Protein AF-A0AAU4RGP0-F1 (afdb_monomer_lite)

pLDDT: mean 84.92, std 13.09, range [40.19, 98.0]

Structure (mmCIF, N/CA/C/O backbone):
data_AF-A0AAU4RGP0-F1
#
_entry.id   AF-A0AAU4RGP0-F1
#
loop_
_atom_site.group_PDB
_atom_site.id
_atom_site.type_symbol
_atom_site.label_atom_id
_atom_site.label_alt_id
_atom_site.label_comp_id
_atom_site.label_asym_id
_atom_site.label_entity_id
_atom_site.label_seq_id
_atom_site.pdbx_PDB_ins_code
_atom_site.Cartn_x
_atom_site.Cartn_y
_atom_site.Cartn_z
_atom_site.occupancy
_atom_site.B_iso_or_equiv
_atom_site.auth_seq_id
_atom_site.auth_comp_id
_atom_site.auth_asym_id
_atom_site.auth_atom_id
_atom_site.pdbx_PDB_model_num
ATOM 1 N N . MET A 1 1 ? 22.317 -9.042 -3.932 1.00 40.19 1 MET A N 1
ATOM 2 C CA . MET A 1 1 ? 21.953 -8.799 -2.519 1.00 40.19 1 MET A CA 1
ATOM 3 C C . MET A 1 1 ? 21.669 -7.312 -2.370 1.00 40.19 1 MET A C 1
ATOM 5 O O . MET A 1 1 ? 22.586 -6.522 -2.545 1.00 40.19 1 MET A O 1
ATOM 9 N N . ALA A 1 2 ? 20.407 -6.920 -2.177 1.00 52.56 2 ALA A N 1
ATOM 10 C CA . ALA A 1 2 ? 20.058 -5.516 -1.963 1.00 52.56 2 ALA A CA 1
ATOM 11 C C . ALA A 1 2 ? 20.437 -5.134 -0.526 1.00 52.56 2 ALA A C 1
ATOM 13 O O . ALA A 1 2 ? 19.973 -5.761 0.423 1.00 52.56 2 ALA A O 1
ATOM 14 N N . ILE A 1 3 ? 21.322 -4.152 -0.365 1.00 54.88 3 ILE A N 1
ATOM 15 C CA . ILE A 1 3 ? 21.704 -3.633 0.950 1.00 54.88 3 ILE A CA 1
ATOM 16 C C . ILE A 1 3 ? 20.730 -2.509 1.291 1.00 54.88 3 ILE A C 1
ATOM 18 O O . ILE A 1 3 ? 20.594 -1.556 0.522 1.00 54.88 3 ILE A O 1
ATOM 22 N N . ILE A 1 4 ? 20.066 -2.606 2.444 1.00 62.81 4 ILE A N 1
ATOM 23 C CA . ILE A 1 4 ? 19.251 -1.508 2.967 1.00 62.81 4 ILE A CA 1
ATOM 24 C C . ILE A 1 4 ? 20.215 -0.400 3.389 1.00 62.81 4 ILE A C 1
ATOM 26 O O . ILE A 1 4 ? 20.867 -0.495 4.424 1.00 62.81 4 ILE A O 1
ATOM 30 N N . LYS A 1 5 ? 20.343 0.634 2.557 1.00 67.75 5 LYS A N 1
ATOM 31 C CA . LYS A 1 5 ? 21.230 1.772 2.835 1.00 67.75 5 LYS A CA 1
ATOM 32 C C . LYS A 1 5 ? 20.587 2.813 3.755 1.00 67.75 5 LYS A C 1
ATOM 34 O O . LYS A 1 5 ? 21.301 3.525 4.449 1.00 67.75 5 LYS A O 1
ATOM 39 N N . HIS A 1 6 ? 19.256 2.912 3.753 1.00 78.06 6 HIS A N 1
ATOM 40 C CA . HIS A 1 6 ? 18.521 3.941 4.484 1.00 78.06 6 HIS A CA 1
ATOM 41 C C . HIS A 1 6 ? 17.093 3.471 4.799 1.00 78.06 6 HIS A C 1
ATOM 43 O O . HIS A 1 6 ? 16.396 2.986 3.910 1.00 78.06 6 HIS A O 1
ATOM 49 N N . ALA A 1 7 ? 16.653 3.637 6.047 1.00 84.44 7 ALA A N 1
ATOM 50 C CA . ALA A 1 7 ? 15.288 3.360 6.487 1.00 84.44 7 ALA A CA 1
ATOM 51 C C . ALA A 1 7 ? 14.721 4.609 7.167 1.00 84.44 7 ALA A C 1
ATOM 53 O O . ALA A 1 7 ? 15.323 5.139 8.097 1.00 84.44 7 ALA A O 1
ATOM 54 N N . ALA A 1 8 ? 13.569 5.084 6.699 1.00 88.25 8 ALA A N 1
ATOM 55 C CA . ALA A 1 8 ? 12.903 6.255 7.256 1.00 88.25 8 ALA A CA 1
ATOM 56 C C . ALA A 1 8 ? 11.387 6.069 7.239 1.00 88.25 8 ALA A C 1
ATOM 58 O O . ALA A 1 8 ? 10.844 5.416 6.347 1.00 88.25 8 ALA A O 1
ATOM 59 N N . ARG A 1 9 ? 10.700 6.671 8.217 1.00 89.88 9 ARG A N 1
ATOM 60 C CA . ARG A 1 9 ? 9.238 6.776 8.187 1.00 89.88 9 ARG A CA 1
ATOM 61 C C . ARG A 1 9 ? 8.848 7.803 7.129 1.00 89.88 9 ARG A C 1
ATOM 63 O O . ARG A 1 9 ? 9.382 8.909 7.114 1.00 89.88 9 ARG A O 1
ATOM 70 N N . GLN A 1 10 ? 7.932 7.415 6.251 1.00 91.06 10 GLN A N 1
ATOM 71 C CA . GLN A 1 10 ? 7.385 8.267 5.203 1.00 91.06 10 GLN A CA 1
ATOM 72 C C . GLN A 1 10 ? 5.876 8.057 5.113 1.00 91.06 10 GLN A C 1
ATOM 74 O O . GLN A 1 10 ? 5.390 6.935 5.265 1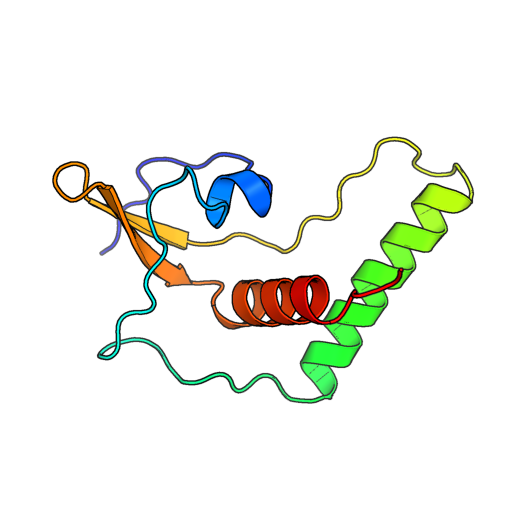.00 91.06 10 GLN A O 1
ATOM 79 N N . THR A 1 11 ? 5.136 9.130 4.849 1.00 93.25 11 THR A N 1
ATOM 80 C CA . THR A 1 11 ? 3.719 9.042 4.486 1.00 93.25 11 THR A CA 1
ATOM 81 C C . THR A 1 11 ? 3.571 8.612 3.026 1.00 93.25 11 THR A C 1
ATOM 83 O O . THR A 1 11 ? 4.494 8.764 2.223 1.00 93.25 11 THR A O 1
ATOM 86 N N . LEU A 1 12 ? 2.383 8.136 2.640 1.00 91.62 12 LEU A N 1
ATOM 87 C CA . LEU A 1 12 ? 2.088 7.835 1.233 1.00 91.62 12 LEU A CA 1
ATOM 88 C C . LEU A 1 12 ? 2.316 9.059 0.331 1.00 91.62 12 LEU A C 1
ATOM 90 O O . LEU A 1 12 ? 2.914 8.930 -0.731 1.00 91.62 12 LEU A O 1
ATOM 94 N N . GLY A 1 13 ? 1.956 10.265 0.784 1.00 91.12 13 GLY A N 1
ATOM 95 C CA . GLY A 1 13 ? 2.210 11.500 0.035 1.00 91.12 13 GLY A CA 1
ATOM 96 C C . GLY A 1 13 ? 3.6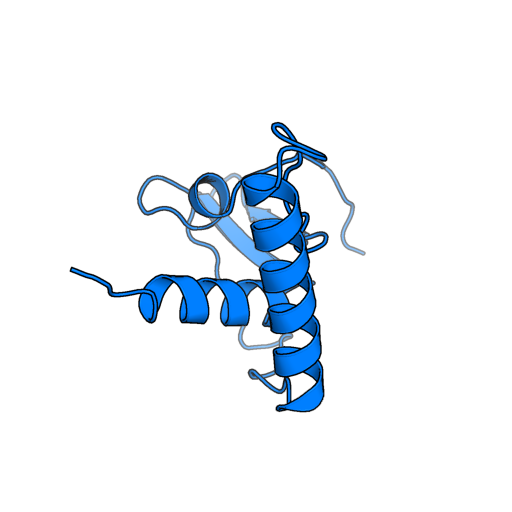99 11.795 -0.190 1.00 91.12 13 GLY A C 1
ATOM 97 O O . GLY A 1 13 ? 4.070 12.277 -1.255 1.00 91.12 13 GLY A O 1
ATOM 98 N N . GLN A 1 14 ? 4.570 11.462 0.767 1.00 91.38 14 GLN A N 1
ATOM 99 C CA . GLN A 1 14 ? 6.029 11.584 0.613 1.00 91.38 14 GLN A CA 1
ATOM 100 C C . GLN A 1 14 ? 6.631 10.484 -0.278 1.00 91.38 14 GLN A C 1
ATOM 102 O O . GLN A 1 14 ? 7.715 10.660 -0.836 1.00 91.38 14 GLN A O 1
ATOM 107 N N . LEU A 1 15 ? 5.952 9.339 -0.398 1.00 91.25 15 LEU A N 1
ATOM 108 C CA . LEU A 1 15 ? 6.417 8.212 -1.201 1.00 91.25 15 LEU A CA 1
ATOM 109 C C . LEU A 1 15 ? 5.998 8.324 -2.673 1.00 91.25 15 LEU A C 1
ATOM 111 O O . LEU A 1 15 ? 6.844 8.132 -3.539 1.00 91.25 15 LEU A O 1
ATOM 115 N N . ILE A 1 16 ? 4.722 8.623 -2.944 1.00 90.56 16 ILE A N 1
ATOM 116 C CA . ILE A 1 16 ? 4.114 8.591 -4.290 1.00 90.56 16 ILE A CA 1
ATOM 117 C C . ILE A 1 16 ? 3.506 9.932 -4.737 1.00 90.56 16 ILE A C 1
ATOM 119 O O . ILE A 1 16 ? 2.838 9.992 -5.766 1.00 90.56 16 ILE A O 1
ATOM 123 N N . GLY A 1 17 ? 3.690 11.016 -3.977 1.00 89.62 17 GLY A N 1
ATOM 124 C CA . GLY A 1 17 ? 3.172 12.337 -4.355 1.00 89.62 17 GLY A CA 1
ATOM 125 C C . GLY A 1 17 ? 3.876 12.929 -5.582 1.00 89.62 17 GLY A C 1
ATOM 126 O O . GLY A 1 17 ? 5.060 12.686 -5.791 1.00 89.62 17 GLY A O 1
ATOM 127 N N . ALA A 1 18 ? 3.170 13.772 -6.342 1.00 83.06 18 ALA A N 1
ATOM 128 C CA . ALA A 1 18 ? 3.609 14.298 -7.644 1.00 83.06 18 ALA A CA 1
ATOM 129 C C . ALA A 1 18 ? 4.963 15.039 -7.642 1.00 83.06 18 ALA A C 1
ATOM 131 O O . ALA A 1 18 ? 5.649 15.066 -8.658 1.00 83.06 18 ALA A O 1
ATOM 132 N N . ASN A 1 19 ? 5.361 15.620 -6.506 1.00 85.75 19 ASN A N 1
ATOM 133 C CA . ASN A 1 19 ? 6.632 16.341 -6.363 1.00 85.75 19 ASN A CA 1
ATOM 134 C C . ASN A 1 19 ? 7.799 15.446 -5.895 1.00 85.75 19 ASN A C 1
ATOM 136 O O . ASN A 1 19 ? 8.884 15.953 -5.613 1.00 85.75 19 ASN A O 1
ATOM 140 N N . ASN A 1 20 ? 7.587 14.132 -5.773 1.00 87.25 20 ASN A N 1
ATOM 141 C CA . ASN A 1 20 ? 8.597 13.166 -5.340 1.00 87.25 20 ASN A CA 1
ATOM 142 C C . ASN A 1 20 ? 9.111 12.322 -6.522 1.00 87.25 20 ASN A C 1
ATOM 144 O O . ASN A 1 20 ? 8.426 12.210 -7.538 1.00 87.25 20 ASN A O 1
ATOM 148 N N . PRO A 1 21 ? 10.303 11.701 -6.392 1.00 87.94 21 PRO A N 1
ATOM 149 C CA . PRO A 1 21 ? 10.781 10.682 -7.324 1.00 87.94 21 PRO A CA 1
ATOM 150 C C . PRO A 1 21 ? 9.706 9.647 -7.654 1.00 87.94 21 PRO A C 1
ATOM 152 O O . PRO A 1 21 ? 9.095 9.083 -6.744 1.00 87.94 21 PRO A O 1
ATOM 155 N N . VAL A 1 22 ? 9.512 9.373 -8.944 1.00 88.44 22 VAL A N 1
ATOM 156 C CA . VAL A 1 22 ? 8.532 8.380 -9.397 1.00 88.44 22 VAL A CA 1
ATOM 157 C C . VAL A 1 22 ? 8.911 7.004 -8.852 1.00 88.44 22 VAL A C 1
ATOM 159 O O . VAL A 1 22 ? 10.073 6.592 -8.931 1.00 88.44 22 VAL A O 1
ATOM 162 N N . VAL A 1 23 ? 7.916 6.298 -8.311 1.00 90.94 23 VAL A N 1
ATOM 163 C CA . VAL A 1 23 ? 8.038 4.892 -7.920 1.00 90.94 23 VAL A CA 1
ATOM 164 C C . VAL A 1 23 ? 7.594 4.019 -9.090 1.00 90.94 23 VAL A C 1
ATOM 166 O O . VAL A 1 23 ? 6.447 4.104 -9.521 1.00 90.94 23 VAL A O 1
ATOM 169 N N . THR A 1 24 ? 8.491 3.182 -9.599 1.00 91.19 24 THR A N 1
ATOM 170 C CA . THR A 1 24 ? 8.232 2.248 -10.698 1.00 91.19 24 THR A CA 1
ATOM 171 C C . THR A 1 24 ? 8.139 0.817 -10.181 1.00 91.19 24 THR A C 1
ATOM 173 O O . THR A 1 24 ? 8.819 0.431 -9.228 1.00 91.19 24 THR A O 1
ATOM 176 N N . VAL A 1 25 ? 7.286 0.014 -10.811 1.00 91.06 25 VAL A N 1
ATOM 177 C CA . VAL A 1 25 ? 7.220 -1.434 -10.592 1.00 91.06 25 VAL A CA 1
ATOM 178 C C . VAL A 1 25 ? 8.016 -2.093 -11.723 1.00 91.06 25 VAL A C 1
ATOM 180 O O . VAL A 1 25 ? 7.634 -1.905 -12.874 1.00 91.06 25 VAL A O 1
ATOM 183 N N . PRO A 1 26 ? 9.132 -2.794 -11.445 1.00 87.75 26 PRO A N 1
ATOM 184 C CA . PRO A 1 26 ? 9.912 -3.462 -12.488 1.00 87.75 26 PRO A CA 1
ATOM 185 C C . PRO A 1 26 ? 9.138 -4.614 -13.142 1.00 87.75 26 PRO A C 1
ATOM 187 O O . PRO A 1 26 ? 8.646 -5.500 -12.443 1.00 87.75 26 PRO A O 1
ATOM 190 N N . ASP A 1 27 ? 9.072 -4.629 -14.474 1.00 79.62 27 ASP A N 1
ATOM 191 C CA . ASP A 1 27 ? 8.289 -5.613 -15.241 1.00 79.62 27 ASP A CA 1
ATOM 192 C C . ASP A 1 27 ? 8.863 -7.044 -15.198 1.00 79.62 27 ASP A C 1
ATOM 194 O O . ASP A 1 27 ? 8.156 -8.015 -15.457 1.00 79.62 27 ASP A O 1
ATOM 198 N N . ASP A 1 28 ? 10.152 -7.189 -14.891 1.00 79.75 28 ASP A N 1
ATOM 199 C CA . ASP A 1 28 ? 10.916 -8.437 -15.008 1.00 79.75 28 ASP A CA 1
ATOM 200 C C . ASP A 1 28 ? 10.923 -9.303 -13.738 1.00 79.75 28 ASP A C 1
ATOM 202 O O . ASP A 1 28 ? 11.178 -10.506 -13.794 1.00 79.75 28 ASP A O 1
ATOM 206 N N . SER A 1 29 ? 10.669 -8.692 -12.583 1.00 76.75 29 SER A N 1
ATOM 207 C CA . SER A 1 29 ? 10.928 -9.286 -11.268 1.00 76.75 29 SER A CA 1
ATOM 208 C C . SER A 1 29 ? 9.746 -9.185 -10.308 1.00 76.75 29 SER A C 1
ATOM 210 O O . SER A 1 29 ? 9.742 -9.853 -9.270 1.00 76.75 29 SER A O 1
ATOM 212 N N . GLN A 1 30 ? 8.722 -8.401 -10.654 1.00 85.94 30 GLN A N 1
ATOM 213 C CA . GLN A 1 30 ? 7.515 -8.254 -9.855 1.00 85.94 30 GLN A CA 1
ATOM 214 C C . GLN A 1 30 ? 6.314 -8.954 -10.486 1.00 85.94 30 GLN A C 1
ATOM 216 O O . GLN A 1 30 ? 6.129 -8.992 -11.699 1.00 85.94 30 GLN A O 1
ATOM 221 N N . ARG A 1 31 ? 5.452 -9.502 -9.628 1.00 89.44 31 ARG A N 1
ATOM 222 C CA . ARG A 1 31 ? 4.197 -10.122 -10.064 1.00 89.44 31 ARG A CA 1
ATOM 223 C C . ARG A 1 31 ? 3.090 -9.085 -10.204 1.00 89.44 31 ARG A C 1
ATOM 225 O O . ARG A 1 31 ? 3.097 -8.048 -9.545 1.00 89.44 31 ARG A O 1
ATOM 232 N N . GLN A 1 32 ? 2.071 -9.426 -10.982 1.00 92.06 32 GLN A N 1
ATOM 233 C CA . GLN A 1 32 ? 0.837 -8.650 -11.039 1.00 92.06 32 GLN A CA 1
ATOM 234 C C . GLN A 1 32 ? 0.124 -8.592 -9.677 1.00 92.06 32 GLN A C 1
ATOM 236 O O . GLN A 1 32 ? 0.341 -9.414 -8.768 1.00 92.06 32 GLN A O 1
ATOM 241 N N . TYR A 1 33 ? -0.774 -7.613 -9.549 1.00 94.25 33 TYR A N 1
ATOM 242 C CA . TYR A 1 33 ? -1.673 -7.545 -8.407 1.00 94.25 33 TYR A CA 1
ATOM 243 C C . TYR A 1 33 ? -2.462 -8.854 -8.274 1.00 94.25 33 TYR A C 1
ATOM 245 O O . TYR A 1 33 ? -3.059 -9.339 -9.228 1.00 94.25 33 TYR A O 1
ATOM 253 N N . SER A 1 34 ? -2.400 -9.456 -7.094 1.00 95.50 34 SER A N 1
ATOM 254 C CA . SER A 1 34 ? -2.886 -10.816 -6.823 1.00 95.50 34 SER A CA 1
ATOM 255 C C . SER A 1 34 ? -3.397 -10.980 -5.397 1.00 95.50 34 SER A C 1
ATOM 257 O O . SER A 1 34 ? -3.679 -12.099 -4.976 1.00 95.50 34 SER A O 1
ATOM 259 N N . TRP A 1 35 ? -3.527 -9.879 -4.648 1.00 97.00 35 TRP A N 1
ATOM 260 C CA . TRP A 1 35 ? -4.318 -9.915 -3.428 1.00 97.00 35 TRP A CA 1
ATOM 261 C C . TRP A 1 35 ? -5.765 -10.236 -3.784 1.00 97.00 35 TRP A C 1
ATOM 263 O O . TRP A 1 35 ? -6.385 -9.622 -4.650 1.00 97.00 35 TRP A O 1
ATOM 273 N N . THR A 1 36 ? -6.278 -11.239 -3.098 1.00 97.50 36 THR A N 1
ATOM 274 C CA . THR A 1 36 ? -7.659 -11.679 -3.143 1.00 97.50 36 THR A CA 1
ATOM 275 C C . THR A 1 36 ? -8.493 -10.875 -2.155 1.00 97.50 36 THR A C 1
ATOM 277 O O . THR A 1 36 ? -7.978 -10.163 -1.287 1.00 97.50 36 THR A O 1
ATOM 280 N N . LYS A 1 37 ? -9.812 -11.073 -2.218 1.00 96.06 37 LYS A N 1
ATOM 281 C CA . LYS A 1 37 ? -10.753 -10.498 -1.256 1.00 96.06 37 LYS A CA 1
ATOM 282 C C . LYS A 1 37 ? -10.333 -10.726 0.201 1.00 96.06 37 LYS A C 1
ATOM 284 O O . LYS A 1 37 ? -10.476 -9.821 1.00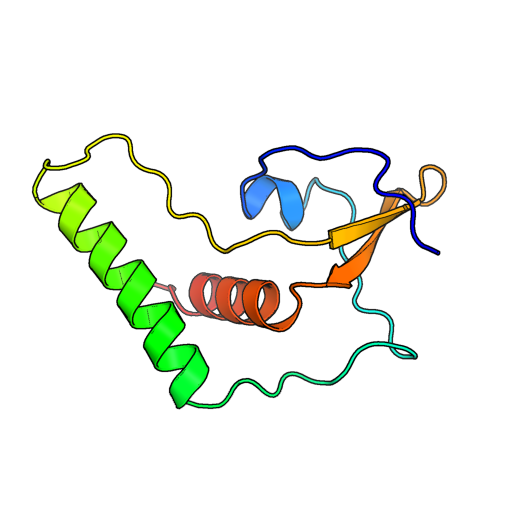8 1.00 96.06 37 LYS A O 1
ATOM 289 N N . LYS A 1 38 ? -9.762 -11.887 0.537 1.00 98.00 38 LYS A N 1
ATOM 290 C CA . LYS A 1 38 ? -9.333 -12.194 1.909 1.00 98.00 38 LYS A CA 1
ATOM 291 C C . LYS A 1 38 ? -8.251 -11.233 2.415 1.00 98.00 38 LYS A C 1
ATOM 293 O O . LYS A 1 38 ? -8.320 -10.772 3.554 1.00 98.00 38 LYS A O 1
ATOM 298 N N . GLU A 1 39 ? -7.248 -10.949 1.588 1.00 97.56 39 GLU A N 1
ATOM 299 C CA . GLU A 1 39 ? -6.153 -10.044 1.954 1.00 97.56 39 GLU A CA 1
ATOM 300 C C . GLU A 1 39 ? -6.646 -8.598 2.011 1.00 97.56 39 GLU A C 1
ATOM 302 O O . GLU A 1 39 ? -6.343 -7.886 2.967 1.00 97.56 39 GLU A O 1
ATOM 307 N N . VAL A 1 40 ? -7.476 -8.197 1.043 1.00 96.75 40 VAL A N 1
ATOM 308 C CA . VAL A 1 40 ? -8.080 -6.859 1.002 1.00 96.75 40 VAL A CA 1
ATOM 309 C C . VAL A 1 40 ? -8.993 -6.616 2.205 1.00 96.75 40 VAL A C 1
ATOM 311 O O . VAL A 1 40 ? -8.886 -5.570 2.835 1.00 96.75 40 VAL A O 1
ATOM 314 N N . ASP A 1 41 ? -9.844 -7.577 2.569 1.00 96.81 41 ASP A N 1
ATOM 315 C CA . ASP A 1 41 ? -10.756 -7.458 3.712 1.00 96.81 41 ASP A CA 1
ATOM 316 C C . ASP A 1 41 ? -9.977 -7.335 5.028 1.00 96.81 41 ASP A C 1
ATOM 318 O O . ASP A 1 41 ? -10.331 -6.522 5.879 1.00 96.81 41 ASP A O 1
ATOM 322 N N . THR A 1 42 ? -8.884 -8.093 5.177 1.00 96.56 42 THR A N 1
ATOM 323 C CA . THR A 1 42 ? -7.986 -7.967 6.338 1.00 96.56 42 THR A CA 1
ATOM 324 C C . THR A 1 42 ? -7.373 -6.570 6.404 1.00 96.56 42 THR A C 1
ATOM 326 O O . THR A 1 42 ? -7.447 -5.904 7.434 1.00 96.56 42 THR A O 1
ATOM 329 N N . TYR A 1 43 ? -6.813 -6.102 5.287 1.00 95.62 43 TYR A N 1
ATOM 330 C CA . TYR A 1 43 ? -6.191 -4.785 5.199 1.00 95.62 43 TYR A CA 1
ATOM 331 C C . TYR A 1 43 ? -7.189 -3.655 5.496 1.00 95.62 43 TYR A C 1
ATOM 333 O O . TYR A 1 43 ? -6.893 -2.713 6.230 1.00 95.62 43 TYR A O 1
ATOM 341 N N . TRP A 1 44 ? -8.407 -3.770 4.966 1.00 94.56 44 TRP A N 1
ATOM 342 C CA . TRP A 1 44 ? -9.477 -2.806 5.189 1.00 94.56 44 TRP A CA 1
ATOM 343 C C . TRP A 1 44 ? -9.969 -2.800 6.640 1.00 94.56 44 TRP A C 1
ATOM 345 O O . TRP A 1 44 ? -10.141 -1.729 7.221 1.00 94.56 44 TRP A O 1
ATOM 355 N N . ALA A 1 45 ? -10.148 -3.974 7.250 1.00 94.69 45 ALA A N 1
ATOM 356 C CA . ALA A 1 45 ? -10.559 -4.088 8.647 1.00 94.69 45 ALA A CA 1
ATOM 357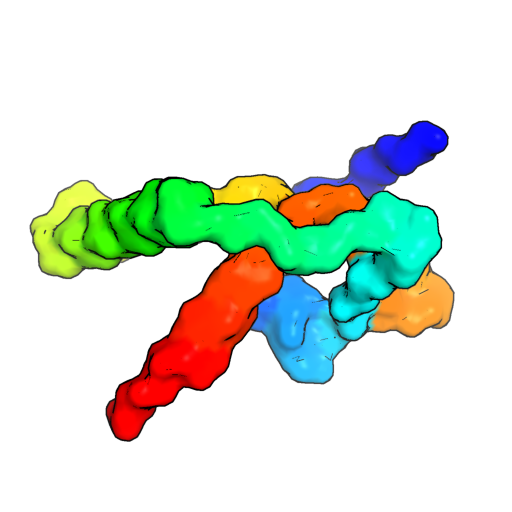 C C . ALA A 1 45 ? -9.555 -3.416 9.598 1.00 94.69 45 ALA A C 1
ATOM 359 O O . ALA A 1 45 ? -9.963 -2.732 10.540 1.00 94.69 45 ALA A O 1
ATOM 360 N N . ASP A 1 46 ? -8.254 -3.541 9.324 1.00 93.25 46 ASP A N 1
ATOM 361 C CA . ASP A 1 46 ? -7.207 -2.872 10.098 1.00 93.25 46 ASP A CA 1
ATOM 362 C C . ASP A 1 46 ? -7.293 -1.339 9.990 1.00 93.25 46 ASP A C 1
ATOM 364 O O . ASP A 1 46 ? -7.217 -0.641 11.006 1.00 93.25 46 ASP A O 1
ATOM 368 N N . ILE A 1 47 ? -7.532 -0.804 8.787 1.00 91.62 47 ILE A N 1
ATOM 369 C CA . ILE A 1 47 ? -7.752 0.637 8.570 1.00 91.62 47 ILE A CA 1
ATOM 370 C C . ILE A 1 47 ? -9.011 1.117 9.305 1.00 91.62 47 ILE A C 1
ATOM 372 O O . ILE A 1 47 ? -8.994 2.164 9.956 1.00 91.62 47 ILE A O 1
ATOM 376 N N . GLN A 1 48 ? -10.110 0.361 9.237 1.00 91.62 48 GLN A N 1
ATOM 377 C CA . GLN A 1 48 ? -11.350 0.705 9.936 1.00 91.62 48 GLN A CA 1
ATOM 378 C C . GLN A 1 48 ? -11.166 0.701 11.454 1.00 91.62 48 GLN A C 1
ATOM 380 O O . GLN A 1 48 ? -11.633 1.614 12.136 1.00 91.62 48 GLN A O 1
ATOM 385 N N . LYS A 1 49 ? -10.451 -0.294 11.987 1.00 90.31 49 LYS A N 1
ATOM 386 C CA . LYS A 1 49 ? -10.105 -0.361 13.408 1.00 90.31 49 LYS A CA 1
ATOM 387 C C . LYS A 1 49 ? -9.305 0.869 13.826 1.00 90.31 49 LYS A C 1
ATOM 389 O O . LYS A 1 49 ? -9.644 1.489 14.830 1.00 90.31 49 LYS A O 1
ATOM 394 N N . PHE A 1 50 ? -8.296 1.245 13.042 1.00 89.75 50 PHE A N 1
ATOM 395 C CA . PHE A 1 50 ? -7.524 2.462 13.275 1.00 89.75 50 PHE A CA 1
ATOM 396 C C . PHE A 1 50 ? -8.412 3.716 13.302 1.00 89.75 50 PHE A C 1
ATOM 398 O O . PHE A 1 50 ? -8.350 4.494 14.256 1.00 89.75 50 PHE A O 1
ATOM 405 N N . ARG A 1 51 ? -9.291 3.884 12.305 1.00 87.88 51 ARG A N 1
ATOM 406 C CA . ARG A 1 51 ? -10.223 5.019 12.233 1.00 87.88 51 ARG A CA 1
ATOM 407 C C . ARG A 1 51 ? -11.115 5.105 13.475 1.00 87.88 51 ARG A C 1
ATOM 409 O O . ARG A 1 51 ? -11.200 6.165 14.089 1.00 87.88 51 ARG A O 1
ATOM 416 N N . ASN A 1 52 ? -11.708 3.986 13.890 1.00 87.81 52 ASN A N 1
ATOM 417 C CA . ASN A 1 52 ? -12.580 3.932 15.066 1.00 87.81 52 ASN A CA 1
ATOM 418 C C . ASN A 1 52 ? -11.823 4.285 16.363 1.00 87.81 52 ASN A C 1
ATOM 420 O O . ASN A 1 52 ? -12.345 4.993 17.226 1.00 87.81 52 ASN A O 1
ATOM 424 N N . THR A 1 53 ? -10.578 3.822 16.518 1.00 85.25 53 THR A N 1
ATOM 425 C CA . THR A 1 53 ? -9.742 4.170 17.681 1.00 85.25 53 THR A CA 1
ATOM 426 C C . THR A 1 53 ? -9.428 5.669 17.724 1.00 85.25 53 THR A C 1
ATOM 428 O O . THR A 1 53 ? -9.471 6.273 18.799 1.00 85.25 53 THR A O 1
ATOM 431 N N . ARG A 1 54 ? -9.170 6.284 16.562 1.00 83.19 54 ARG A N 1
ATOM 432 C CA . ARG A 1 54 ? -8.927 7.727 16.442 1.00 83.19 54 ARG A CA 1
ATOM 433 C C . ARG A 1 54 ? -10.168 8.551 16.801 1.00 83.19 54 ARG A C 1
ATOM 435 O O . ARG A 1 54 ? -10.056 9.504 17.565 1.00 83.19 54 ARG A O 1
ATOM 442 N N . GLU A 1 55 ? -11.341 8.176 16.291 1.00 83.12 55 GLU A N 1
ATOM 443 C CA . GLU A 1 55 ? -12.612 8.877 16.547 1.00 83.12 55 GLU A CA 1
ATOM 444 C C . GLU A 1 55 ? -13.058 8.780 18.013 1.00 83.12 55 GLU A C 1
ATOM 446 O O . GLU A 1 55 ? -13.573 9.742 18.576 1.00 83.12 55 GLU A O 1
ATOM 451 N N . THR A 1 56 ? -12.814 7.639 18.663 1.00 82.25 56 THR A N 1
ATOM 452 C CA . THR A 1 56 ? -13.168 7.422 20.078 1.00 82.25 56 THR A CA 1
ATOM 453 C C . THR A 1 56 ? -12.183 8.051 21.070 1.00 82.25 56 THR A C 1
ATOM 455 O O . THR A 1 56 ? -12.363 7.912 22.279 1.00 82.25 56 THR A O 1
ATOM 458 N N . GLY A 1 57 ? -11.135 8.731 20.588 1.00 69.12 57 GLY A N 1
ATOM 459 C 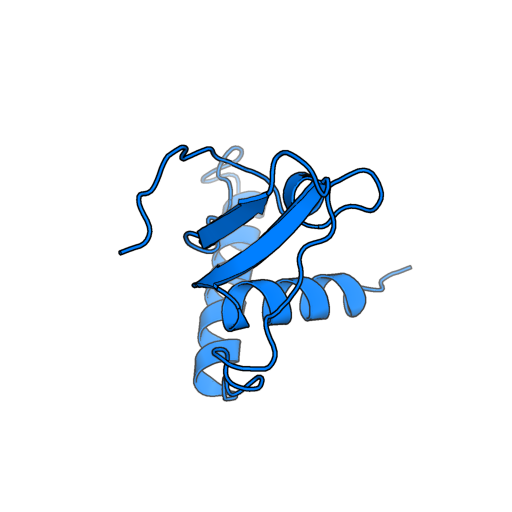CA . GLY A 1 57 ? -10.168 9.458 21.417 1.00 69.12 57 GLY A CA 1
ATOM 460 C C . GLY A 1 57 ? -9.234 8.575 22.251 1.00 69.12 57 GLY A C 1
ATOM 461 O O . GLY A 1 57 ? -8.460 9.101 23.047 1.00 69.12 57 GLY A O 1
ATOM 462 N N . LYS A 1 58 ? -9.272 7.247 22.072 1.00 65.06 58 LYS A N 1
ATOM 463 C CA . LYS A 1 58 ? -8.412 6.304 22.808 1.00 65.06 58 LYS A CA 1
ATOM 464 C C . LYS A 1 58 ? -6.944 6.402 22.389 1.00 65.06 58 LYS A C 1
ATOM 466 O O . LYS A 1 58 ? -6.070 6.130 23.202 1.00 65.06 58 LYS A O 1
ATOM 471 N N . GLU A 1 59 ? -6.684 6.830 21.153 1.00 64.75 59 GLU A N 1
ATOM 472 C CA . GLU A 1 59 ? -5.343 7.108 20.627 1.00 64.75 59 GLU A CA 1
ATOM 473 C C . GLU A 1 59 ? -5.390 8.287 19.641 1.00 64.75 59 GLU A C 1
ATOM 475 O O . GLU A 1 59 ? -5.269 8.132 18.428 1.00 64.75 59 GLU A O 1
ATOM 480 N N . SER A 1 60 ? -5.582 9.503 20.149 1.00 56.38 60 SER A N 1
ATOM 481 C CA . SER A 1 60 ? -5.705 10.723 19.331 1.00 56.38 60 SER A CA 1
ATOM 482 C C . SER A 1 60 ? -4.457 11.084 18.502 1.00 56.38 60 SER A C 1
ATOM 484 O O . SER A 1 60 ? -4.527 11.982 17.663 1.00 56.38 60 SER A O 1
ATOM 486 N N . ALA A 1 61 ? -3.338 10.373 18.687 1.00 60.62 61 ALA A N 1
ATOM 487 C CA . ALA A 1 61 ? -2.068 10.599 17.997 1.00 60.62 61 ALA A CA 1
ATOM 488 C C . ALA A 1 61 ? -1.497 9.356 17.284 1.00 60.62 61 ALA A C 1
ATOM 490 O O . ALA A 1 61 ? -0.356 9.411 16.824 1.00 60.62 61 ALA A O 1
ATOM 491 N N . SER A 1 62 ? -2.226 8.233 17.194 1.00 70.81 62 SER A N 1
ATOM 492 C CA . SER A 1 62 ? -1.676 7.061 16.504 1.00 70.81 62 SER A CA 1
ATOM 493 C C . SER A 1 62 ? -1.689 7.248 14.982 1.00 70.81 62 SER A C 1
ATOM 495 O O . SER A 1 62 ? -2.578 7.870 14.395 1.00 70.81 62 SER A O 1
ATOM 497 N N . GLU A 1 63 ? -0.648 6.733 14.335 1.00 84.38 63 GLU A N 1
ATOM 498 C CA . GLU A 1 63 ? -0.524 6.642 12.883 1.00 84.38 63 GLU A CA 1
ATOM 499 C C . GLU A 1 63 ? -0.779 5.192 12.475 1.00 84.38 63 GLU A C 1
ATOM 501 O O . GLU A 1 63 ? -0.272 4.270 13.119 1.00 84.38 63 GLU A O 1
ATOM 506 N N . TYR A 1 64 ? -1.509 4.969 11.382 1.00 88.62 64 TYR A N 1
ATOM 507 C CA . TYR A 1 64 ? -1.620 3.627 10.821 1.00 88.62 64 TYR A CA 1
ATOM 508 C C . TYR A 1 64 ? -0.347 3.266 10.055 1.00 88.62 64 TYR A C 1
ATOM 510 O O . TYR A 1 64 ? 0.039 3.948 9.103 1.00 88.62 64 TYR A O 1
ATOM 518 N N . PHE A 1 65 ? 0.304 2.176 10.460 1.00 91.62 65 PHE A N 1
ATOM 519 C CA . PHE A 1 65 ? 1.475 1.653 9.770 1.00 91.62 65 PHE A CA 1
ATOM 520 C C . PHE A 1 65 ? 1.066 0.564 8.776 1.00 91.62 65 PHE A C 1
ATOM 522 O O . PHE A 1 65 ? 0.769 -0.561 9.164 1.00 91.62 65 PHE A O 1
ATOM 529 N N . ILE A 1 66 ? 1.126 0.886 7.483 1.00 91.88 66 ILE A N 1
ATOM 530 C CA . ILE A 1 66 ? 0.787 -0.033 6.382 1.00 91.88 66 ILE A CA 1
ATOM 531 C C . ILE A 1 66 ? 1.841 -1.129 6.142 1.00 91.88 66 ILE A C 1
ATOM 533 O O . ILE A 1 66 ? 1.746 -1.880 5.177 1.00 91.88 66 ILE A O 1
ATOM 537 N N . GLY A 1 67 ? 2.880 -1.205 6.975 1.00 92.06 67 GLY A N 1
ATOM 538 C CA . GLY A 1 67 ? 4.038 -2.069 6.765 1.00 92.06 67 GLY A CA 1
ATOM 539 C C . GLY A 1 67 ? 5.172 -1.396 5.978 1.00 92.06 67 GLY A C 1
ATOM 540 O O . GLY A 1 67 ? 4.999 -0.317 5.409 1.00 92.06 67 GLY A O 1
ATOM 541 N N . PRO A 1 68 ? 6.362 -2.020 5.948 1.00 93.94 68 PRO A N 1
ATOM 542 C CA . PRO A 1 68 ? 7.508 -1.487 5.224 1.00 93.94 68 PRO A CA 1
ATOM 543 C C . PRO A 1 68 ? 7.272 -1.541 3.712 1.00 93.94 68 PRO A C 1
ATOM 545 O O . PRO A 1 68 ? 6.677 -2.491 3.197 1.00 93.94 68 PRO A O 1
ATOM 548 N N . ILE A 1 69 ? 7.782 -0.536 3.006 1.00 93.94 69 ILE A N 1
ATOM 549 C CA . ILE A 1 69 ? 7.908 -0.524 1.550 1.00 93.94 69 ILE A CA 1
ATOM 550 C C . ILE A 1 69 ? 9.398 -0.459 1.240 1.00 93.94 69 ILE A C 1
ATOM 552 O O . ILE A 1 69 ? 10.103 0.390 1.786 1.00 93.94 69 ILE A O 1
ATOM 556 N N . VAL A 1 70 ? 9.882 -1.366 0.395 1.00 92.62 70 VAL A N 1
ATOM 557 C CA . VAL A 1 70 ? 11.307 -1.442 0.062 1.00 92.62 70 VAL A CA 1
ATOM 558 C C . VAL A 1 70 ? 11.489 -0.990 -1.372 1.00 92.62 70 VAL A C 1
ATOM 560 O O . VAL A 1 70 ? 10.895 -1.562 -2.283 1.00 92.62 70 VAL A O 1
ATOM 563 N N . THR A 1 71 ? 12.325 0.023 -1.571 1.00 91.31 71 THR A N 1
ATOM 564 C CA . THR A 1 71 ? 12.660 0.548 -2.895 1.00 91.31 71 THR A CA 1
ATOM 565 C C . THR A 1 71 ? 14.164 0.554 -3.117 1.00 91.31 71 THR A C 1
ATOM 567 O O . THR A 1 71 ? 14.942 0.757 -2.185 1.00 91.31 71 THR A O 1
ATOM 570 N N . ILE A 1 72 ? 14.569 0.405 -4.371 1.00 89.50 72 ILE A N 1
ATOM 571 C CA . ILE A 1 72 ? 15.917 0.685 -4.851 1.00 89.50 72 ILE A CA 1
ATOM 572 C C . ILE A 1 72 ? 15.912 2.124 -5.362 1.00 89.50 72 ILE A C 1
ATOM 574 O O . ILE A 1 72 ? 15.151 2.453 -6.269 1.00 89.50 72 ILE A O 1
ATOM 578 N N . THR A 1 73 ? 16.731 2.984 -4.765 1.00 84.69 73 THR A N 1
ATOM 579 C CA . THR A 1 73 ? 16.853 4.386 -5.180 1.00 84.69 73 THR A CA 1
ATOM 580 C C . THR A 1 73 ? 18.052 4.541 -6.099 1.00 84.69 73 THR A C 1
ATOM 582 O O . THR A 1 73 ? 19.162 4.164 -5.721 1.00 84.69 73 THR A O 1
ATOM 585 N N . ASP A 1 74 ? 17.827 5.127 -7.273 1.00 79.19 74 ASP A N 1
ATOM 586 C CA . ASP A 1 74 ? 18.895 5.586 -8.156 1.00 79.19 74 ASP A CA 1
ATOM 587 C C . ASP A 1 74 ? 19.126 7.089 -7.926 1.00 79.19 74 ASP A C 1
ATOM 589 O O . ASP A 1 74 ? 18.251 7.920 -8.195 1.00 79.19 74 ASP A O 1
ATOM 593 N N . GLU A 1 75 ? 20.297 7.439 -7.388 1.00 71.31 75 GLU A N 1
ATOM 594 C CA . GLU A 1 75 ? 20.672 8.827 -7.092 1.00 71.31 75 GLU A CA 1
ATOM 595 C C . GLU A 1 75 ? 20.882 9.670 -8.360 1.00 71.31 75 GLU A C 1
ATOM 597 O O . GLU A 1 75 ? 20.758 10.894 -8.308 1.00 71.31 75 GLU A O 1
ATOM 602 N N . HIS A 1 76 ? 21.137 9.037 -9.508 1.00 73.56 76 HIS A N 1
ATOM 603 C CA . HIS A 1 76 ? 21.361 9.711 -10.785 1.00 73.56 76 HIS A CA 1
ATOM 604 C C . HIS A 1 76 ? 20.060 9.954 -11.559 1.00 73.56 76 HIS A C 1
ATOM 606 O O . HIS A 1 76 ? 19.932 10.979 -12.227 1.00 73.56 76 HIS A O 1
ATOM 612 N N . VAL A 1 77 ? 19.083 9.044 -11.456 1.00 67.50 77 VAL A N 1
ATOM 613 C CA . VAL A 1 77 ? 17.859 9.059 -12.289 1.00 67.50 77 VAL A CA 1
ATOM 614 C C . VAL A 1 77 ? 16.634 9.641 -11.557 1.00 67.50 77 VAL A C 1
ATOM 616 O O . VAL A 1 77 ? 15.584 9.840 -12.162 1.00 67.50 77 VAL A O 1
ATOM 619 N N . LYS A 1 78 ? 16.746 10.004 -10.266 1.00 76.62 78 LYS A N 1
ATOM 620 C CA . LYS A 1 78 ? 15.611 10.459 -9.424 1.00 76.62 78 LYS A CA 1
ATOM 621 C C . LYS A 1 78 ? 14.387 9.536 -9.555 1.00 76.62 78 LYS A C 1
ATOM 623 O O . LYS A 1 78 ? 13.244 9.994 -9.591 1.00 76.62 78 LYS A O 1
ATOM 628 N N . SER A 1 79 ? 14.629 8.231 -9.598 1.00 84.31 79 SER A N 1
ATOM 629 C CA . SER A 1 79 ? 13.598 7.196 -9.655 1.00 84.31 79 SER A CA 1
ATOM 630 C C . SER A 1 79 ? 13.775 6.201 -8.515 1.00 84.31 79 SER A C 1
ATOM 632 O O . SER A 1 79 ? 14.874 6.013 -7.982 1.00 84.31 79 SER A O 1
ATOM 634 N N . ARG A 1 80 ? 12.672 5.559 -8.129 1.00 90.19 80 ARG A N 1
ATOM 635 C CA . ARG A 1 80 ? 12.650 4.505 -7.115 1.00 90.19 80 ARG A CA 1
ATOM 636 C C . ARG A 1 80 ? 12.017 3.256 -7.709 1.00 90.19 80 ARG A C 1
ATOM 638 O O . ARG A 1 80 ? 10.850 3.289 -8.071 1.00 90.19 80 ARG A O 1
ATOM 645 N N . SER A 1 81 ? 12.748 2.154 -7.757 1.00 91.25 81 SER A N 1
ATOM 646 C CA . SER A 1 81 ? 12.203 0.872 -8.209 1.00 91.25 81 SER A CA 1
ATOM 647 C C . SER A 1 81 ? 11.693 0.076 -7.019 1.00 91.25 81 SER A C 1
ATOM 649 O O . SER A 1 81 ? 12.400 -0.085 -6.025 1.00 91.25 81 SER A O 1
ATOM 651 N N . LEU A 1 82 ? 10.467 -0.423 -7.093 1.00 92.38 82 LEU A N 1
ATOM 652 C CA . LEU A 1 82 ? 9.850 -1.174 -6.010 1.00 92.38 82 LEU A CA 1
ATOM 653 C C . LEU A 1 82 ? 10.427 -2.593 -5.910 1.00 92.38 82 LEU A C 1
ATOM 655 O O . LEU A 1 82 ? 10.487 -3.319 -6.899 1.00 92.38 82 LEU A O 1
ATOM 659 N N . LEU A 1 83 ? 10.837 -2.985 -4.703 1.00 91.88 83 LEU A N 1
ATOM 660 C CA . LEU A 1 83 ? 11.392 -4.307 -4.405 1.00 91.88 83 LEU A CA 1
ATOM 661 C C . LEU A 1 83 ? 10.438 -5.158 -3.556 1.00 91.88 83 LEU A C 1
ATOM 663 O O . LEU A 1 83 ? 10.284 -6.345 -3.825 1.00 91.88 83 LEU A O 1
ATOM 667 N N . ASP A 1 84 ? 9.791 -4.559 -2.552 1.00 92.44 84 ASP A N 1
ATOM 668 C CA . ASP A 1 84 ? 8.764 -5.213 -1.730 1.00 92.44 84 ASP A CA 1
ATOM 669 C C . ASP A 1 84 ? 7.676 -4.217 -1.301 1.00 92.44 84 ASP A C 1
ATOM 671 O O . ASP A 1 84 ? 7.893 -3.00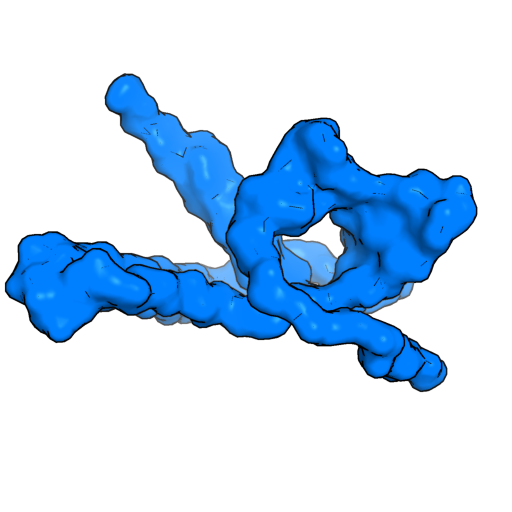6 -1.232 1.00 92.44 84 ASP A O 1
ATOM 675 N N . GLY A 1 85 ? 6.495 -4.746 -0.981 1.00 94.00 85 GLY A N 1
ATOM 676 C CA . GLY A 1 85 ? 5.345 -3.976 -0.519 1.00 94.00 85 GLY A CA 1
ATOM 677 C C . GLY A 1 85 ? 4.386 -3.551 -1.625 1.00 94.00 85 GLY A C 1
ATOM 678 O O . GLY A 1 85 ? 3.450 -2.806 -1.348 1.00 94.00 85 GLY A O 1
ATOM 679 N N . GLN A 1 86 ? 4.555 -4.064 -2.847 1.00 94.56 86 GLN A N 1
ATOM 680 C CA . GLN A 1 86 ? 3.716 -3.731 -4.001 1.00 94.56 86 GLN A CA 1
ATOM 681 C C . GLN A 1 86 ? 2.224 -3.865 -3.746 1.00 94.56 86 GLN A C 1
ATOM 683 O O . GLN A 1 86 ? 1.507 -2.888 -3.913 1.00 94.56 86 GLN A O 1
ATOM 688 N N . GLN A 1 87 ? 1.744 -5.016 -3.277 1.00 95.62 87 GLN A N 1
ATOM 689 C CA . GLN A 1 87 ? 0.299 -5.199 -3.101 1.00 95.62 87 GLN A CA 1
ATOM 690 C C . GLN A 1 87 ? -0.285 -4.241 -2.055 1.00 95.62 87 GLN A C 1
ATOM 692 O O . GLN A 1 87 ? -1.403 -3.757 -2.225 1.00 95.62 87 GLN A O 1
ATOM 697 N N . ARG A 1 88 ? 0.488 -3.920 -1.006 1.00 96.38 88 ARG A N 1
ATOM 698 C CA . ARG A 1 88 ? 0.093 -2.958 0.034 1.00 96.38 88 ARG A CA 1
ATOM 699 C C . ARG A 1 88 ? 0.026 -1.546 -0.536 1.00 96.38 88 ARG A C 1
ATOM 701 O O . ARG A 1 88 ? -0.973 -0.854 -0.342 1.00 96.38 88 ARG A O 1
ATOM 708 N N . LEU A 1 89 ? 1.057 -1.142 -1.278 1.00 95.12 89 LEU A N 1
ATOM 709 C CA . LEU A 1 89 ? 1.118 0.164 -1.924 1.00 95.12 89 LEU A CA 1
ATOM 710 C C . LEU A 1 89 ? 0.009 0.318 -2.971 1.00 95.12 89 LEU A C 1
ATOM 712 O O . LEU A 1 89 ? -0.751 1.274 -2.896 1.00 95.12 89 LEU A O 1
ATOM 716 N N . THR A 1 90 ? -0.157 -0.650 -3.875 1.00 94.88 90 THR A N 1
ATOM 717 C CA . THR A 1 90 ? -1.216 -0.656 -4.894 1.00 94.88 90 THR A CA 1
ATOM 718 C C . THR A 1 90 ? -2.606 -0.585 -4.267 1.00 94.88 90 THR A C 1
ATOM 720 O O . THR A 1 90 ? -3.396 0.266 -4.662 1.00 94.88 90 THR A O 1
ATOM 723 N N . THR A 1 91 ? -2.902 -1.414 -3.258 1.00 95.62 91 THR A N 1
ATOM 724 C CA . THR A 1 91 ? -4.208 -1.378 -2.573 1.00 95.62 91 THR A CA 1
ATOM 725 C C . THR A 1 91 ? -4.444 -0.022 -1.914 1.00 95.62 91 THR A C 1
ATOM 727 O O . THR A 1 91 ? -5.532 0.530 -2.027 1.00 95.62 91 THR A O 1
ATOM 730 N N . SER A 1 92 ? -3.419 0.557 -1.283 1.00 94.31 92 SER A N 1
ATOM 731 C CA . SER A 1 92 ? -3.517 1.888 -0.669 1.00 94.31 92 SER A CA 1
ATOM 732 C C . SER A 1 92 ? -3.783 2.982 -1.701 1.00 94.31 92 SER A C 1
ATOM 734 O O . SER A 1 92 ? -4.635 3.835 -1.476 1.00 94.31 92 SER A O 1
ATOM 736 N N . THR A 1 93 ? -3.097 2.943 -2.845 1.00 92.31 93 THR A N 1
ATOM 737 C CA . THR A 1 93 ? -3.308 3.888 -3.949 1.00 92.31 93 THR A CA 1
ATOM 738 C C . THR A 1 93 ? -4.720 3.778 -4.520 1.00 92.31 93 THR A C 1
ATOM 740 O O . THR A 1 93 ? -5.356 4.803 -4.745 1.00 92.31 93 THR A O 1
ATOM 743 N N . ILE A 1 94 ? -5.236 2.556 -4.707 1.00 93.00 94 ILE A N 1
ATOM 744 C CA . ILE A 1 94 ? -6.621 2.334 -5.149 1.00 93.00 94 ILE A CA 1
ATOM 745 C C . ILE A 1 94 ? -7.593 2.926 -4.132 1.00 93.00 94 ILE A C 1
ATOM 747 O O . ILE A 1 94 ? -8.462 3.697 -4.519 1.00 93.00 94 ILE A O 1
ATOM 751 N N . LEU A 1 95 ? -7.423 2.625 -2.839 1.00 91.12 95 LEU A N 1
ATOM 752 C CA . LEU A 1 95 ? -8.288 3.162 -1.788 1.00 91.12 95 LEU A CA 1
ATOM 753 C C . LEU A 1 95 ? -8.321 4.694 -1.819 1.00 91.12 95 LEU A C 1
ATOM 755 O O . LEU A 1 95 ? -9.413 5.249 -1.808 1.00 91.12 95 LEU A O 1
ATOM 759 N N . ILE A 1 96 ? -7.164 5.356 -1.948 1.00 89.31 96 ILE A N 1
ATOM 760 C CA . ILE A 1 96 ? -7.062 6.822 -2.060 1.00 89.31 96 ILE A CA 1
ATOM 761 C C . ILE A 1 96 ? -7.789 7.347 -3.306 1.00 89.31 96 ILE A C 1
ATOM 763 O O . ILE A 1 96 ? -8.514 8.335 -3.223 1.00 89.31 96 ILE A O 1
ATOM 767 N N . ALA A 1 97 ? -7.621 6.690 -4.455 1.00 89.81 97 ALA A N 1
ATOM 768 C CA . ALA A 1 97 ? -8.269 7.099 -5.700 1.00 89.81 97 ALA A CA 1
ATOM 769 C C . ALA A 1 97 ? -9.792 6.887 -5.674 1.00 89.81 97 ALA A C 1
ATOM 771 O O . ALA A 1 97 ? -10.533 7.650 -6.278 1.00 89.81 97 ALA A O 1
ATOM 772 N N . THR A 1 98 ? -10.260 5.846 -4.979 1.00 86.62 98 THR A N 1
ATOM 773 C CA . THR A 1 98 ? -11.692 5.533 -4.836 1.00 86.62 98 THR A CA 1
ATOM 774 C C . THR A 1 98 ? -12.358 6.249 -3.671 1.00 86.62 98 THR A C 1
ATOM 776 O O . THR A 1 98 ? -13.583 6.292 -3.619 1.00 86.62 98 THR A O 1
ATOM 779 N N . SER A 1 99 ? -11.584 6.825 -2.745 1.00 69.38 99 SER A N 1
ATOM 780 C CA . SER A 1 99 ? -12.104 7.638 -1.640 1.00 69.38 99 SER A CA 1
ATOM 781 C C . SER A 1 99 ? -12.583 9.022 -2.087 1.00 69.38 99 SER A C 1
ATOM 783 O O . SER A 1 99 ? -12.590 9.953 -1.288 1.00 69.38 99 SER A O 1
ATOM 785 N N . ASP A 1 100 ? -13.005 9.130 -3.346 1.00 49.00 100 ASP A N 1
ATOM 786 C CA . ASP A 1 100 ? -13.729 10.261 -3.902 1.00 49.00 100 ASP A CA 1
ATOM 787 C C . ASP A 1 100 ? -15.052 10.398 -3.130 1.00 49.00 100 ASP A C 1
ATOM 789 O O . ASP A 1 100 ? -16.059 9.739 -3.396 1.00 49.00 100 ASP A O 1
ATOM 793 N N . GLY A 1 101 ? -15.008 11.195 -2.069 1.00 42.88 101 GLY A N 1
ATOM 794 C CA . GLY A 1 101 ? -16.165 11.902 -1.556 1.00 42.88 101 GLY A CA 1
ATOM 795 C C . GLY A 1 101 ? -16.091 13.345 -2.061 1.00 42.88 101 GLY A C 1
ATOM 796 O O . GLY A 1 101 ? -14.978 13.848 -2.224 1.00 42.88 101 GLY A O 1
ATOM 797 N N . PRO A 1 102 ? -17.235 14.002 -2.321 1.00 43.88 102 PRO A N 1
ATOM 798 C CA . PRO A 1 102 ? -17.262 15.451 -2.514 1.00 43.88 102 PRO A CA 1
ATOM 799 C C . PRO A 1 102 ? -16.620 16.209 -1.342 1.00 43.88 102 PRO A C 1
ATOM 801 O O . PRO A 1 102 ? -16.654 15.688 -0.200 1.00 43.88 102 PRO A O 1
#

Secondary structure (DSSP, 8-state):
-----------HHHHHSTTS-EEE--TTT-PPP---HHHHHHHHHHHHHHHHHHHTTTTTT--------EEEEETTTTEEEEEE-HHHHHHHHHHHHH----

Foldseek 3Di:
DDDCPDDDDDDLCQVPNPVAAHEDEDPPQDDPQDDDPVNLVVLVVLVVVVVVCCVVVVCVPDDDDLDDWDWDDDPVRRHTYTDDDVNSSVSVVVCVVVPDDD

Sequence (102 aa):
MAIIKHAARQTLGQLIGANNPVVTVPDDSQRQYSWTKKEVDTYWADIQKFRNTRETGKESASEYFIGPIVTITDEHVKSRSLLDGQQRLTTSTILIATSDGP

Radius of gyration: 15.42 Å; chains: 1; bounding box: 39×28×38 Å